Protein AF-A0A9P8AK04-F1 (afdb_monomer_lite)

Organism: NCBI:txid45513

Structure (mmCIF, N/CA/C/O backbone):
data_AF-A0A9P8AK04-F1
#
_entry.id   AF-A0A9P8AK04-F1
#
loop_
_atom_site.group_PDB
_atom_site.id
_atom_site.type_symbol
_atom_site.label_atom_id
_atom_site.label_alt_id
_atom_site.label_comp_id
_atom_site.label_asym_id
_atom_site.label_entity_id
_atom_site.label_seq_id
_atom_site.pdbx_PDB_ins_code
_atom_site.Cartn_x
_atom_site.Cartn_y
_atom_site.Cartn_z
_atom_site.occupancy
_atom_site.B_iso_or_equiv
_atom_site.auth_seq_id
_atom_site.auth_comp_id
_atom_site.auth_asym_id
_atom_site.auth_atom_id
_atom_site.pdbx_PDB_model_num
ATOM 1 N N . MET A 1 1 ? 11.270 -10.594 -14.634 1.00 61.19 1 MET A N 1
ATOM 2 C CA . MET A 1 1 ? 10.713 -11.101 -13.354 1.00 61.19 1 MET A CA 1
ATOM 3 C C . MET A 1 1 ? 9.670 -10.161 -12.748 1.00 61.19 1 MET A C 1
ATOM 5 O O . MET A 1 1 ? 8.602 -10.641 -12.400 1.00 61.19 1 MET A O 1
ATOM 9 N N . SER A 1 2 ? 9.913 -8.846 -12.673 1.00 71.56 2 SER A N 1
ATOM 10 C CA . SER A 1 2 ? 8.972 -7.844 -12.122 1.00 71.56 2 SER A CA 1
ATOM 11 C C . SER A 1 2 ? 7.577 -7.841 -12.766 1.00 71.56 2 SER A C 1
ATOM 13 O O . SER A 1 2 ? 6.578 -7.702 -12.069 1.00 71.56 2 SER A O 1
ATOM 15 N N . THR A 1 3 ? 7.487 -8.058 -14.080 1.00 75.00 3 THR A N 1
ATOM 16 C CA . THR A 1 3 ? 6.208 -8.164 -14.799 1.00 75.00 3 THR A CA 1
ATOM 17 C C . THR A 1 3 ? 5.390 -9.359 -14.334 1.00 75.00 3 THR A C 1
ATOM 19 O O . THR A 1 3 ? 4.231 -9.188 -13.987 1.00 75.00 3 THR A O 1
ATOM 22 N N . VAL A 1 4 ? 5.986 -10.551 -14.255 1.00 82.50 4 VAL A N 1
ATOM 23 C CA . VAL A 1 4 ? 5.291 -11.769 -13.797 1.00 82.50 4 VAL A CA 1
ATOM 24 C C . VAL A 1 4 ? 4.709 -11.576 -12.394 1.00 82.50 4 VAL A C 1
ATOM 26 O O . VAL A 1 4 ? 3.558 -11.925 -12.153 1.00 82.50 4 VAL A O 1
ATOM 29 N N . VAL A 1 5 ? 5.468 -10.947 -11.491 1.00 82.56 5 VAL A N 1
ATOM 30 C CA . VAL A 1 5 ? 4.997 -10.633 -10.133 1.00 82.56 5 VAL A CA 1
ATOM 31 C C . VAL A 1 5 ? 3.815 -9.660 -10.161 1.00 82.56 5 VAL A C 1
ATOM 33 O O . VAL A 1 5 ? 2.829 -9.902 -9.472 1.00 82.56 5 VAL A O 1
ATOM 36 N N . ALA A 1 6 ? 3.865 -8.607 -10.986 1.00 84.00 6 ALA A N 1
ATOM 37 C CA . ALA A 1 6 ? 2.756 -7.660 -11.133 1.00 84.00 6 ALA A CA 1
ATOM 38 C C . ALA A 1 6 ? 1.478 -8.330 -11.670 1.00 84.00 6 ALA A C 1
ATOM 40 O O . ALA A 1 6 ? 0.380 -8.054 -11.189 1.00 84.00 6 ALA A O 1
ATOM 41 N N . TRP A 1 7 ? 1.621 -9.263 -12.616 1.00 86.25 7 TRP A N 1
ATOM 42 C CA . TRP A 1 7 ? 0.502 -10.058 -13.123 1.00 86.25 7 TRP A CA 1
ATOM 43 C C . TRP A 1 7 ? -0.127 -10.932 -12.035 1.00 86.25 7 TRP A C 1
ATOM 45 O O . TRP A 1 7 ? -1.344 -10.903 -1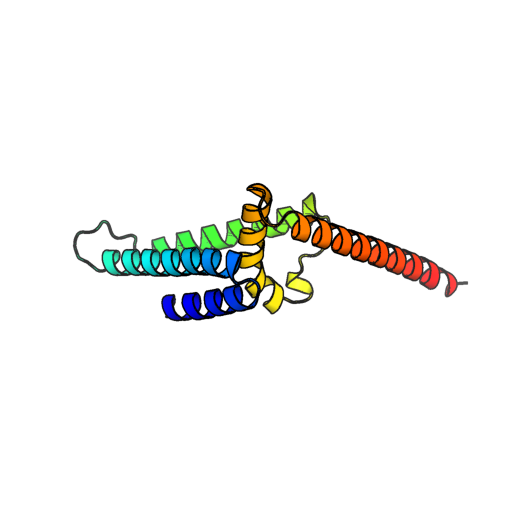1.873 1.00 86.25 7 TRP A O 1
ATOM 55 N N . LEU A 1 8 ? 0.682 -11.658 -11.254 1.00 88.94 8 LEU A N 1
ATOM 56 C CA . LEU A 1 8 ? 0.184 -12.481 -10.145 1.00 88.94 8 LEU A CA 1
ATOM 57 C C . LEU A 1 8 ? -0.532 -11.634 -9.084 1.00 88.94 8 LEU A C 1
ATOM 59 O O . LEU A 1 8 ? -1.618 -11.997 -8.634 1.00 88.94 8 LEU A O 1
ATOM 63 N N . TYR A 1 9 ? 0.041 -10.482 -8.731 1.00 85.44 9 TYR A N 1
ATOM 64 C CA . TYR A 1 9 ? -0.549 -9.559 -7.764 1.00 85.44 9 TYR A CA 1
ATOM 65 C C . TYR A 1 9 ? -1.886 -8.989 -8.231 1.00 85.44 9 TYR A C 1
ATOM 67 O O . TYR A 1 9 ? -2.853 -8.990 -7.473 1.00 85.44 9 TYR A O 1
ATOM 75 N N . GLY A 1 10 ? -1.980 -8.518 -9.474 1.00 86.44 10 GLY A N 1
ATOM 76 C CA . GLY A 1 10 ? -3.246 -7.953 -9.923 1.00 86.44 10 GLY A CA 1
ATOM 77 C C . GLY A 1 10 ? -4.303 -9.013 -10.249 1.00 86.44 10 GLY A C 1
ATOM 78 O O . GLY A 1 10 ? -5.478 -8.735 -10.040 1.00 86.44 10 GLY A O 1
ATOM 79 N N . LEU A 1 11 ? -3.934 -10.251 -10.616 1.00 90.19 11 LEU A N 1
ATOM 80 C CA . LEU A 1 11 ? -4.892 -11.369 -10.625 1.00 90.19 11 LEU A CA 1
ATOM 81 C C . LEU A 1 11 ? -5.465 -11.611 -9.226 1.00 90.19 11 LEU A C 1
ATOM 83 O O . LEU A 1 11 ? -6.680 -11.712 -9.068 1.00 90.19 11 LEU A O 1
ATOM 87 N N . TYR A 1 12 ? -4.607 -11.636 -8.205 1.00 90.75 12 TYR A N 1
ATOM 88 C CA . TYR A 1 12 ? -5.046 -11.743 -6.818 1.00 90.75 12 TYR A CA 1
ATOM 89 C C . TYR A 1 12 ? -5.994 -10.595 -6.422 1.00 90.75 12 TYR A C 1
ATOM 91 O O . TYR A 1 12 ? -7.036 -10.844 -5.820 1.00 90.75 12 TYR A O 1
ATOM 99 N N . TYR A 1 13 ? -5.714 -9.352 -6.823 1.00 91.50 13 TYR A N 1
ATOM 100 C CA . TYR A 1 13 ? -6.600 -8.216 -6.536 1.00 91.50 13 TYR A CA 1
ATOM 101 C C . TYR A 1 13 ? -7.937 -8.280 -7.276 1.00 91.50 13 TYR A C 1
ATOM 103 O O . TYR A 1 13 ? -8.967 -7.948 -6.692 1.00 91.50 13 TYR A O 1
ATOM 111 N N . ILE A 1 14 ? -7.951 -8.750 -8.526 1.00 90.88 14 ILE A N 1
ATOM 112 C CA . ILE A 1 14 ? -9.189 -8.976 -9.285 1.00 90.88 14 ILE A CA 1
ATOM 113 C C . ILE A 1 14 ? -10.068 -10.024 -8.591 1.00 90.88 14 ILE A C 1
ATOM 115 O O . ILE A 1 14 ? -11.285 -9.850 -8.538 1.00 90.88 14 ILE A O 1
ATOM 119 N N . LEU A 1 15 ? -9.469 -11.078 -8.023 1.00 92.62 15 LEU A N 1
ATOM 120 C CA . LEU A 1 15 ? -10.204 -12.090 -7.257 1.00 92.62 15 LEU A CA 1
ATOM 121 C C . LEU A 1 15 ? -10.825 -11.523 -5.971 1.00 92.62 15 LEU A C 1
ATOM 123 O O . LEU A 1 15 ? -11.891 -11.982 -5.567 1.00 92.62 15 LEU A O 1
ATOM 127 N N . LEU A 1 16 ? -10.189 -10.533 -5.336 1.00 89.50 16 LEU A N 1
ATOM 128 C CA . LEU A 1 16 ? -10.720 -9.883 -4.133 1.00 89.50 16 LEU A CA 1
ATOM 129 C C . LEU A 1 16 ? -11.863 -8.907 -4.443 1.00 89.50 16 LEU A C 1
ATOM 131 O O . LEU A 1 16 ? -12.892 -8.924 -3.771 1.00 89.50 16 LEU A O 1
ATOM 135 N N . ASP A 1 17 ? -11.691 -8.049 -5.448 1.00 89.25 17 ASP A N 1
ATOM 136 C CA . ASP A 1 17 ? -12.737 -7.161 -5.956 1.00 89.25 17 ASP A CA 1
ATOM 137 C C . ASP A 1 17 ? -12.471 -6.890 -7.434 1.00 89.25 17 ASP A C 1
ATOM 139 O O . ASP A 1 17 ? -11.529 -6.185 -7.775 1.00 89.25 17 ASP A O 1
ATOM 143 N N . TRP A 1 18 ? -13.302 -7.413 -8.334 1.00 90.56 18 TRP A N 1
ATOM 144 C CA . TRP A 1 18 ? -13.005 -7.326 -9.767 1.00 90.56 18 TRP A CA 1
ATOM 145 C C . TRP A 1 18 ? -12.969 -5.885 -10.305 1.00 90.56 18 TRP A C 1
ATOM 147 O O . TRP A 1 18 ? -12.253 -5.618 -11.268 1.00 90.56 18 TRP A O 1
ATOM 157 N N . LYS A 1 19 ? -13.702 -4.941 -9.689 1.00 89.81 19 LYS A N 1
ATOM 158 C CA . LYS A 1 19 ? -13.760 -3.544 -10.150 1.00 89.81 19 LYS A CA 1
ATOM 159 C C . LYS A 1 19 ? -12.491 -2.794 -9.763 1.00 89.81 19 LYS A C 1
ATOM 161 O O . LYS A 1 19 ? -11.835 -2.198 -10.613 1.00 89.81 19 LYS A O 1
ATOM 166 N N . LEU A 1 20 ? -12.144 -2.827 -8.478 1.00 89.25 20 LEU A N 1
ATOM 167 C CA . LEU A 1 20 ? -10.960 -2.128 -7.971 1.00 89.25 20 LEU A CA 1
ATOM 168 C C . LEU A 1 20 ? -9.673 -2.903 -8.247 1.00 89.25 20 LEU A C 1
ATOM 170 O O . LEU A 1 20 ? -8.621 -2.305 -8.450 1.00 89.25 20 LEU A O 1
ATOM 174 N N . GLY A 1 21 ? -9.763 -4.224 -8.327 1.00 87.62 21 GLY A N 1
ATOM 175 C CA . GLY A 1 21 ? -8.671 -5.108 -8.696 1.00 87.62 21 GLY A CA 1
ATOM 176 C C . GLY A 1 21 ? -8.208 -4.896 -10.128 1.00 87.62 21 GLY A C 1
ATOM 177 O O . GLY A 1 21 ? -7.005 -4.862 -10.356 1.00 87.62 21 GLY A O 1
ATOM 178 N N . LEU A 1 22 ? -9.120 -4.654 -11.078 1.00 90.38 22 LEU A N 1
ATOM 179 C CA . LEU A 1 22 ? -8.736 -4.317 -12.452 1.00 90.38 22 LEU A CA 1
ATOM 180 C C . LEU A 1 22 ? -7.974 -2.984 -12.515 1.00 90.38 22 LEU A C 1
ATOM 182 O O . LEU A 1 22 ? -6.965 -2.875 -13.212 1.00 90.38 22 LEU A O 1
ATOM 186 N N . PHE A 1 23 ? -8.418 -1.990 -11.743 1.00 88.69 23 PHE A N 1
ATOM 187 C CA . PHE A 1 23 ? -7.726 -0.707 -11.627 1.00 88.69 23 PHE A CA 1
ATOM 188 C C . PHE A 1 23 ? -6.338 -0.864 -10.983 1.00 88.69 23 PHE A C 1
ATOM 190 O O . PHE A 1 23 ? -5.339 -0.390 -11.525 1.00 88.69 23 PHE A O 1
ATOM 197 N N . GLY A 1 24 ? -6.251 -1.604 -9.873 1.00 86.19 24 GLY A N 1
ATOM 198 C CA . GLY A 1 24 ? -4.990 -1.923 -9.204 1.00 86.19 24 GLY A CA 1
ATOM 199 C C . GLY A 1 24 ? -4.027 -2.720 -10.091 1.00 86.19 24 GLY A C 1
ATOM 200 O O . GLY A 1 24 ? -2.831 -2.427 -10.106 1.00 86.19 24 GLY A O 1
ATOM 201 N N . TRP A 1 25 ? -4.534 -3.678 -10.874 1.00 87.62 25 TRP A N 1
ATOM 202 C CA . TRP A 1 25 ? -3.760 -4.438 -11.861 1.00 87.62 25 TRP A CA 1
ATOM 203 C C . TRP A 1 25 ? -3.200 -3.522 -12.956 1.00 87.62 25 TRP A C 1
ATOM 205 O O . TRP A 1 25 ? -2.010 -3.588 -13.251 1.00 87.62 25 TRP A O 1
ATOM 215 N N . GLY A 1 26 ? -4.008 -2.599 -13.491 1.00 86.00 26 GLY A N 1
ATOM 216 C CA . GLY A 1 26 ? -3.550 -1.617 -14.478 1.00 86.00 26 GLY A CA 1
ATOM 217 C C . GLY A 1 26 ? -2.410 -0.734 -13.959 1.00 86.00 26 GLY A C 1
ATOM 218 O O . GLY A 1 26 ? -1.399 -0.566 -14.643 1.00 86.00 26 GLY A O 1
ATOM 219 N N . ILE A 1 27 ? -2.526 -0.233 -12.723 1.00 86.25 27 ILE A N 1
ATOM 220 C CA . ILE A 1 27 ? -1.467 0.559 -12.074 1.00 86.25 27 ILE A CA 1
ATOM 221 C C . ILE A 1 27 ? -0.192 -0.270 -11.898 1.00 86.25 27 ILE A C 1
ATOM 223 O O . ILE A 1 27 ? 0.897 0.177 -12.256 1.00 86.25 27 ILE A O 1
ATOM 227 N N . SER A 1 28 ? -0.313 -1.481 -11.354 1.00 84.56 28 SER A N 1
ATOM 228 C CA . SER A 1 28 ? 0.848 -2.313 -11.019 1.00 84.56 28 SER A CA 1
ATOM 229 C C . SER A 1 28 ? 1.569 -2.848 -12.259 1.00 84.56 28 SER A C 1
ATOM 231 O O . SER A 1 28 ? 2.801 -2.810 -12.307 1.00 84.56 28 SER A O 1
ATOM 233 N N . VAL A 1 29 ? 0.840 -3.259 -13.300 1.00 84.62 29 VAL A N 1
ATOM 234 C CA . VAL A 1 29 ? 1.437 -3.639 -14.590 1.00 84.62 29 VAL A CA 1
ATOM 235 C C . VAL A 1 29 ? 2.058 -2.428 -15.281 1.00 84.62 29 VAL A C 1
ATOM 237 O O . VAL A 1 29 ? 3.212 -2.520 -15.695 1.00 84.62 29 VAL A O 1
ATOM 240 N N . GLY A 1 30 ? 1.358 -1.290 -15.350 1.00 84.25 30 GLY A N 1
ATOM 241 C CA . GLY A 1 30 ? 1.876 -0.066 -15.972 1.00 84.25 30 GLY A CA 1
ATOM 242 C C . GLY A 1 30 ? 3.158 0.445 -15.308 1.00 84.25 30 GLY A C 1
ATOM 243 O O . GLY A 1 30 ? 4.118 0.823 -15.989 1.00 84.25 30 GLY A O 1
ATOM 244 N N . PHE A 1 31 ? 3.219 0.385 -13.976 1.00 83.44 31 PHE A N 1
ATOM 245 C CA . PHE A 1 31 ? 4.428 0.693 -13.217 1.00 83.44 31 PHE A CA 1
ATOM 246 C C . PHE A 1 31 ? 5.561 -0.289 -13.540 1.00 83.44 31 PHE A C 1
ATOM 248 O O . PHE A 1 31 ? 6.663 0.140 -13.882 1.00 83.44 31 PHE A O 1
ATOM 255 N N . ALA A 1 32 ? 5.295 -1.600 -13.514 1.00 83.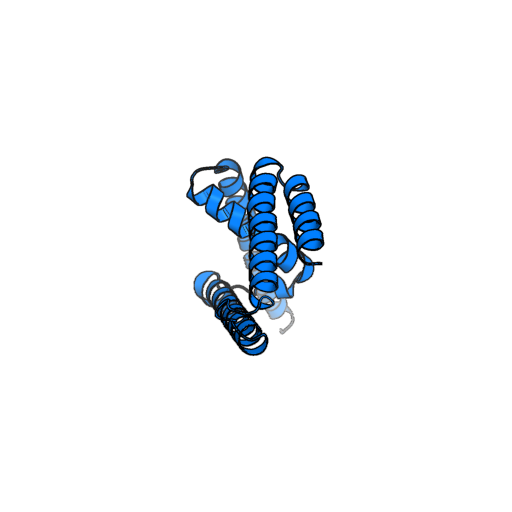62 32 ALA A N 1
ATOM 256 C CA . ALA A 1 32 ? 6.303 -2.619 -13.804 1.00 83.62 32 ALA A CA 1
ATOM 257 C C . ALA A 1 32 ? 6.856 -2.516 -15.237 1.00 83.62 32 ALA A C 1
ATOM 259 O O . ALA A 1 32 ? 8.062 -2.660 -15.446 1.00 83.62 32 ALA A O 1
ATOM 260 N N . THR A 1 33 ? 6.008 -2.239 -16.232 1.00 82.88 33 THR A N 1
ATOM 261 C CA . THR A 1 33 ? 6.445 -2.054 -17.623 1.00 82.88 33 THR A CA 1
ATOM 262 C C . THR A 1 33 ? 7.270 -0.787 -17.795 1.00 82.88 33 THR A C 1
ATOM 264 O O . THR A 1 33 ? 8.287 -0.820 -18.484 1.00 82.88 33 THR A O 1
ATOM 267 N N . THR A 1 34 ? 6.881 0.312 -17.142 1.00 81.00 34 THR A N 1
ATOM 268 C CA . THR A 1 34 ? 7.613 1.587 -17.215 1.00 81.00 34 THR A CA 1
ATOM 269 C C . THR A 1 34 ? 8.971 1.483 -16.528 1.00 81.00 34 THR A C 1
ATOM 271 O O . THR A 1 34 ? 9.975 1.894 -17.103 1.00 81.00 34 THR A O 1
ATOM 274 N N . ALA A 1 35 ? 9.029 0.862 -15.348 1.00 78.81 35 ALA A N 1
ATOM 275 C CA . ALA A 1 35 ? 10.277 0.623 -14.629 1.00 78.81 35 ALA A CA 1
ATOM 276 C C . ALA A 1 35 ? 11.238 -0.271 -15.430 1.00 78.81 35 ALA A C 1
ATOM 278 O O . ALA A 1 35 ? 12.420 0.044 -15.544 1.00 78.81 35 ALA A O 1
ATOM 279 N N . ASN A 1 36 ? 10.731 -1.346 -16.049 1.00 78.81 36 ASN A N 1
ATOM 280 C CA . ASN A 1 36 ? 11.548 -2.190 -16.925 1.00 78.81 36 ASN A CA 1
ATOM 281 C C . ASN A 1 36 ? 12.030 -1.425 -18.157 1.00 78.81 36 ASN A C 1
ATOM 283 O O . ASN A 1 36 ? 13.200 -1.525 -18.506 1.00 78.81 36 ASN A O 1
ATOM 287 N N . LYS A 1 37 ? 11.157 -0.645 -18.806 1.00 78.88 37 LYS A N 1
ATOM 288 C CA . LYS A 1 37 ? 11.538 0.177 -19.960 1.00 78.88 37 LYS A CA 1
ATOM 289 C C . LYS A 1 37 ? 12.653 1.151 -19.590 1.00 78.88 37 LYS A C 1
ATOM 291 O O . LYS A 1 37 ? 13.637 1.223 -20.313 1.00 78.88 37 LYS A O 1
ATOM 296 N N . TYR A 1 38 ? 12.527 1.836 -18.455 1.00 73.69 38 TYR A N 1
ATOM 297 C CA . TYR A 1 38 ? 13.557 2.745 -17.963 1.00 73.69 38 TYR A CA 1
ATOM 298 C C . TYR A 1 38 ? 14.882 2.014 -17.712 1.00 73.69 38 TYR A C 1
ATOM 300 O O . TYR A 1 38 ? 15.927 2.464 -18.167 1.00 73.69 38 TYR A O 1
ATOM 308 N N . TYR A 1 39 ? 14.835 0.840 -17.074 1.00 75.00 39 TYR A N 1
ATOM 309 C CA . TYR A 1 39 ? 16.015 -0.002 -16.873 1.00 75.00 39 TYR A CA 1
ATOM 310 C C . TYR A 1 39 ? 16.688 -0.388 -18.201 1.00 75.00 39 TYR A C 1
ATOM 312 O O . TYR A 1 39 ? 17.892 -0.206 -18.351 1.00 75.00 39 TYR A O 1
ATOM 320 N N . TYR A 1 40 ? 15.928 -0.847 -19.198 1.00 73.12 40 TYR A N 1
ATOM 321 C CA . TYR A 1 40 ? 16.487 -1.187 -20.511 1.00 73.12 40 TYR A CA 1
ATOM 322 C C . TYR A 1 40 ? 17.047 0.035 -21.252 1.00 73.12 40 TYR A C 1
ATOM 324 O O . TYR A 1 40 ? 18.106 -0.067 -21.859 1.00 73.12 40 TYR A O 1
ATOM 332 N N . GLN A 1 41 ? 16.403 1.200 -21.146 1.00 69.06 41 GLN A N 1
ATOM 333 C CA . GLN A 1 41 ? 16.893 2.448 -21.743 1.00 69.06 41 GLN A CA 1
ATOM 334 C C . GLN A 1 41 ? 18.210 2.925 -21.117 1.00 69.06 41 GLN A C 1
ATOM 336 O O . GLN A 1 41 ? 19.028 3.518 -21.809 1.00 69.06 41 GLN A O 1
ATOM 341 N N . THR A 1 42 ? 18.466 2.627 -19.838 1.00 65.50 42 THR A N 1
ATOM 342 C CA . THR A 1 42 ? 19.772 2.913 -19.214 1.00 65.50 42 THR A CA 1
ATOM 343 C C . THR A 1 42 ? 20.907 1.997 -19.684 1.00 65.50 42 THR A C 1
ATOM 345 O O . THR A 1 42 ? 22.065 2.292 -19.399 1.00 65.50 42 THR A O 1
ATOM 348 N N . LEU A 1 43 ? 20.599 0.907 -20.400 1.00 66.19 43 LEU A N 1
ATOM 349 C CA . LEU A 1 43 ? 21.595 0.020 -21.013 1.00 66.19 43 LEU A CA 1
ATOM 350 C C . LEU A 1 43 ? 21.992 0.471 -22.431 1.00 66.19 43 LEU A C 1
ATOM 352 O O . LEU A 1 43 ? 22.981 -0.031 -22.965 1.00 66.19 43 LEU A O 1
ATOM 356 N N . GLU A 1 44 ? 21.248 1.399 -23.045 1.00 66.06 44 GLU A N 1
ATOM 357 C CA . GLU A 1 44 ? 21.565 1.930 -24.373 1.00 66.06 44 GLU A CA 1
ATOM 358 C C . GLU A 1 44 ? 22.625 3.049 -24.293 1.00 66.06 44 GLU A C 1
ATOM 360 O O . GLU A 1 44 ? 22.498 3.968 -23.475 1.00 66.06 44 GLU A O 1
ATOM 365 N N . PRO A 1 45 ? 23.668 3.034 -25.147 1.00 56.22 45 PRO A N 1
ATOM 366 C CA . PRO A 1 45 ? 24.666 4.100 -25.173 1.00 56.22 45 PRO A CA 1
ATOM 367 C C . PRO A 1 45 ? 24.033 5.428 -25.618 1.00 56.22 45 PRO A C 1
ATOM 369 O O . PRO A 1 45 ? 23.558 5.542 -26.745 1.00 56.22 45 PRO A O 1
ATOM 372 N N . GLY A 1 46 ? 24.056 6.448 -24.753 1.00 63.47 46 GLY A N 1
ATOM 373 C CA . GLY A 1 46 ? 23.639 7.818 -25.094 1.00 63.47 46 GLY A CA 1
ATOM 374 C C . GLY A 1 46 ? 22.394 8.337 -24.370 1.00 63.47 46 GLY A C 1
ATOM 375 O O . GLY A 1 46 ? 22.124 9.535 -24.432 1.00 63.47 46 GLY A O 1
ATOM 376 N N . PHE A 1 47 ? 21.670 7.496 -23.627 1.00 59.94 47 PHE A N 1
ATOM 377 C CA . PHE A 1 47 ? 20.692 7.979 -22.652 1.00 59.94 47 PHE A CA 1
ATOM 378 C C . PHE A 1 47 ? 21.440 8.335 -21.363 1.00 59.94 47 PHE A C 1
ATOM 380 O O . PHE A 1 47 ? 22.271 7.547 -20.920 1.00 59.94 47 PHE A O 1
ATOM 387 N N . GLY A 1 48 ? 21.196 9.512 -20.773 1.00 61.25 48 GLY A N 1
ATOM 388 C CA . GLY A 1 48 ? 21.812 9.929 -19.506 1.00 61.25 48 GLY A CA 1
ATOM 389 C C . GLY A 1 48 ? 21.546 8.889 -18.418 1.00 61.25 48 GLY A C 1
ATOM 390 O O . GLY A 1 48 ? 20.483 8.871 -17.802 1.00 61.25 48 GLY A O 1
ATOM 391 N N . SER A 1 49 ? 22.484 7.962 -18.253 1.00 60.75 49 SER A N 1
ATOM 392 C CA . SER A 1 49 ? 22.247 6.705 -17.565 1.00 60.75 49 SER A CA 1
ATOM 393 C C . SER A 1 49 ? 22.360 6.940 -16.069 1.00 60.75 49 SER A C 1
ATOM 395 O O . SER A 1 49 ? 23.460 7.163 -15.556 1.00 60.75 49 SER A O 1
ATOM 397 N N . ILE A 1 50 ? 21.234 6.871 -15.355 1.00 67.12 50 ILE A N 1
ATOM 398 C CA . ILE A 1 50 ? 21.276 6.665 -13.908 1.00 67.12 50 ILE A CA 1
ATOM 399 C C . ILE A 1 50 ? 22.019 5.347 -13.701 1.00 67.12 50 ILE A C 1
ATOM 401 O O . ILE A 1 50 ? 21.560 4.293 -14.138 1.00 67.12 50 ILE A O 1
ATOM 405 N N . THR A 1 51 ? 23.196 5.412 -13.083 1.00 74.62 51 THR A N 1
ATOM 406 C CA . THR A 1 51 ? 23.981 4.211 -12.789 1.00 74.62 51 THR A CA 1
ATOM 407 C C . THR A 1 51 ? 23.165 3.267 -11.908 1.00 74.62 51 THR A C 1
ATOM 409 O O . THR A 1 51 ? 22.350 3.710 -11.093 1.00 74.62 51 THR A O 1
ATOM 412 N N . THR A 1 52 ? 23.423 1.960 -11.993 1.00 74.19 52 THR A N 1
ATOM 413 C CA . THR A 1 52 ? 22.788 0.970 -11.106 1.00 74.19 52 THR A CA 1
ATOM 414 C C . THR A 1 52 ? 22.904 1.369 -9.632 1.00 74.19 52 THR A C 1
ATOM 416 O O . THR A 1 52 ? 21.953 1.213 -8.872 1.00 74.19 52 THR A O 1
ATOM 419 N N . GLN A 1 53 ? 24.031 1.973 -9.243 1.00 78.38 53 GLN A N 1
ATOM 420 C CA . GLN A 1 53 ? 24.253 2.460 -7.881 1.00 78.38 53 GLN A CA 1
ATOM 421 C C . GLN A 1 53 ? 23.340 3.628 -7.498 1.00 78.38 53 GLN A C 1
ATOM 423 O O . GLN A 1 53 ? 22.801 3.651 -6.394 1.00 78.38 53 GLN A O 1
ATOM 428 N N . GLN A 1 54 ? 23.127 4.592 -8.395 1.00 80.19 54 GLN A N 1
ATOM 429 C CA . GLN A 1 54 ? 22.183 5.687 -8.154 1.00 80.19 54 GLN A CA 1
ATOM 430 C C . GLN A 1 54 ? 20.742 5.174 -8.072 1.00 80.19 54 GLN A C 1
ATOM 432 O O . GLN A 1 54 ? 19.998 5.595 -7.190 1.00 80.19 54 GLN A O 1
ATOM 437 N N . PHE A 1 55 ? 20.361 4.225 -8.933 1.00 79.31 55 PHE A N 1
ATOM 438 C CA . PHE A 1 55 ? 19.041 3.597 -8.876 1.00 79.31 55 PHE A CA 1
ATOM 439 C C . PHE A 1 55 ? 18.802 2.902 -7.529 1.00 79.31 55 PHE A C 1
ATOM 441 O O . PHE A 1 55 ? 17.778 3.139 -6.890 1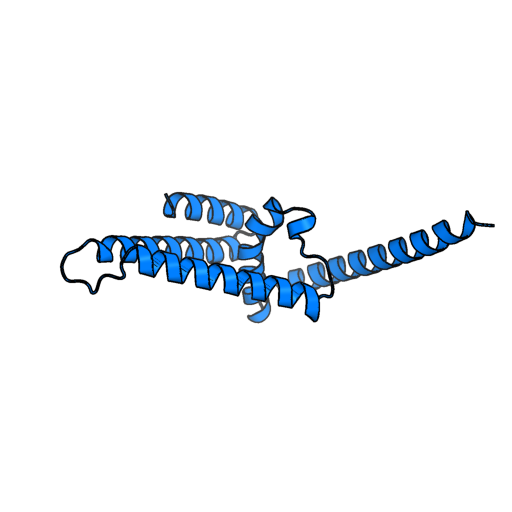.00 79.31 55 PHE A O 1
ATOM 448 N N . VAL A 1 56 ? 19.762 2.091 -7.068 1.00 82.75 56 VAL A N 1
ATOM 449 C CA . VAL A 1 56 ? 19.679 1.414 -5.765 1.00 82.75 56 VAL A CA 1
ATOM 450 C C . VAL A 1 56 ? 19.598 2.430 -4.626 1.00 82.75 56 VAL A C 1
ATOM 452 O O . VAL A 1 56 ? 18.750 2.276 -3.749 1.00 82.75 56 VAL A O 1
ATOM 455 N N . HIS A 1 57 ? 20.399 3.501 -4.656 1.00 86.12 57 HIS A N 1
ATOM 456 C CA . HIS A 1 57 ? 20.314 4.568 -3.655 1.00 86.12 57 HIS A CA 1
ATOM 457 C C . HIS A 1 57 ? 18.925 5.206 -3.596 1.00 86.12 57 HIS A C 1
ATOM 459 O O . HIS A 1 57 ? 18.366 5.340 -2.507 1.00 86.12 57 HIS A O 1
ATOM 465 N N . TYR A 1 58 ? 18.342 5.565 -4.742 1.00 84.56 58 TYR A N 1
ATOM 466 C CA . TYR A 1 58 ? 16.995 6.132 -4.776 1.00 84.56 58 TYR A CA 1
ATOM 467 C C . TYR A 1 58 ? 15.943 5.135 -4.286 1.00 84.56 58 TYR A C 1
ATOM 469 O O . TYR A 1 58 ? 15.085 5.504 -3.486 1.00 84.56 58 TYR A O 1
ATOM 477 N N . ALA A 1 59 ? 16.033 3.868 -4.696 1.00 83.44 59 ALA A N 1
ATOM 478 C CA . ALA A 1 59 ? 15.112 2.827 -4.252 1.00 83.44 59 ALA A CA 1
ATOM 479 C C . ALA A 1 59 ? 15.163 2.627 -2.727 1.00 83.44 59 ALA A C 1
ATOM 481 O O . ALA A 1 59 ? 14.117 2.575 -2.081 1.00 83.44 59 ALA A O 1
ATOM 482 N N . VAL A 1 60 ? 16.363 2.576 -2.137 1.00 90.94 60 VAL A N 1
ATOM 483 C CA . VAL A 1 60 ? 16.552 2.448 -0.683 1.00 90.94 60 VAL A CA 1
ATOM 484 C C . VAL A 1 60 ? 16.050 3.688 0.056 1.00 90.94 60 VAL A C 1
ATOM 486 O O . VAL A 1 60 ? 15.345 3.553 1.055 1.00 90.94 60 VAL A O 1
ATOM 489 N N . ALA A 1 61 ? 16.349 4.892 -0.439 1.00 92.31 61 ALA A N 1
ATOM 490 C CA . ALA A 1 61 ? 15.877 6.134 0.172 1.00 92.31 61 ALA A CA 1
ATOM 491 C C . ALA A 1 61 ? 14.340 6.204 0.204 1.00 92.31 61 ALA A C 1
ATOM 493 O O . ALA A 1 61 ? 13.753 6.482 1.250 1.00 92.31 61 ALA A O 1
ATOM 494 N N . ILE A 1 62 ? 13.683 5.875 -0.915 1.00 89.56 62 ILE A N 1
ATOM 495 C CA . ILE A 1 62 ? 12.217 5.808 -1.008 1.00 89.56 62 ILE A CA 1
ATOM 496 C C . ILE A 1 62 ? 11.663 4.728 -0.074 1.00 89.56 62 ILE A C 1
ATOM 498 O O . ILE A 1 62 ? 10.650 4.951 0.591 1.00 89.56 62 ILE A O 1
ATOM 502 N N . HIS A 1 63 ? 12.323 3.571 0.010 1.00 87.81 63 HIS A N 1
ATOM 503 C CA . HIS A 1 63 ? 11.911 2.480 0.889 1.00 87.81 63 HIS A CA 1
ATOM 504 C C . HIS A 1 63 ? 11.916 2.909 2.361 1.00 87.81 63 HIS A C 1
ATOM 506 O O . HIS A 1 63 ? 10.902 2.766 3.043 1.00 87.81 63 HIS A O 1
ATOM 512 N N . ILE A 1 64 ? 13.016 3.499 2.836 1.00 93.56 64 ILE A N 1
ATOM 513 C CA . ILE A 1 64 ? 13.140 3.991 4.216 1.00 93.56 64 ILE A CA 1
ATOM 514 C C . ILE A 1 64 ? 12.101 5.082 4.493 1.00 93.56 64 ILE A C 1
ATOM 516 O O . ILE A 1 64 ? 11.390 5.005 5.493 1.00 93.56 64 ILE A O 1
ATOM 520 N N . ALA A 1 65 ? 11.962 6.064 3.597 1.00 93.25 65 ALA A N 1
ATOM 521 C CA . ALA A 1 65 ? 10.973 7.131 3.747 1.00 93.25 65 ALA A CA 1
ATOM 522 C C . ALA A 1 65 ? 9.539 6.581 3.849 1.00 93.25 65 ALA A C 1
ATOM 524 O O . ALA A 1 65 ? 8.759 7.029 4.688 1.00 93.25 65 ALA A O 1
ATOM 525 N N . SER A 1 66 ? 9.210 5.563 3.048 1.00 88.69 66 SER A N 1
ATOM 526 C CA . SER A 1 66 ? 7.896 4.908 3.070 1.00 88.69 66 SER A CA 1
ATOM 527 C C . SER A 1 66 ? 7.629 4.198 4.399 1.00 88.69 66 SER A C 1
ATOM 529 O O . SER A 1 66 ? 6.532 4.305 4.942 1.00 88.69 66 SER A O 1
ATOM 531 N N . TRP A 1 67 ? 8.627 3.510 4.958 1.00 88.25 67 TRP A N 1
ATOM 532 C CA . TRP A 1 67 ? 8.513 2.873 6.273 1.00 88.25 67 TRP A CA 1
ATOM 533 C C . TRP A 1 67 ? 8.358 3.885 7.405 1.00 88.25 67 TRP A C 1
ATOM 535 O O . TRP A 1 67 ? 7.506 3.704 8.274 1.00 88.25 67 TRP A O 1
ATOM 545 N N . LEU A 1 68 ? 9.135 4.971 7.380 1.00 89.75 68 LEU A N 1
ATOM 546 C CA . LEU A 1 68 ? 9.000 6.052 8.356 1.00 89.75 68 LEU A CA 1
ATOM 547 C C . LEU A 1 68 ? 7.594 6.656 8.315 1.00 89.75 68 LEU A C 1
ATOM 549 O O . LEU A 1 68 ? 6.985 6.843 9.367 1.00 89.75 68 LEU A O 1
ATOM 553 N N . ALA A 1 69 ? 7.047 6.891 7.119 1.00 87.62 69 ALA A N 1
ATOM 554 C CA . ALA A 1 69 ? 5.682 7.381 6.957 1.00 87.62 69 ALA A CA 1
ATOM 555 C C . ALA A 1 69 ? 4.637 6.397 7.518 1.00 87.62 69 ALA A C 1
ATOM 557 O O . ALA A 1 69 ? 3.727 6.820 8.232 1.00 87.62 69 ALA A O 1
ATOM 558 N N . GLN A 1 70 ? 4.785 5.091 7.265 1.00 81.81 70 GLN A N 1
ATOM 559 C CA . GLN A 1 70 ? 3.886 4.059 7.802 1.00 81.81 70 GLN A CA 1
ATOM 560 C C . GLN A 1 70 ? 3.919 4.008 9.333 1.00 81.81 70 GLN A C 1
ATOM 562 O O . GLN A 1 70 ? 2.871 4.053 9.980 1.00 81.81 70 GLN A O 1
ATOM 567 N N . PHE A 1 71 ? 5.111 3.953 9.933 1.00 85.31 71 PHE A N 1
ATOM 568 C CA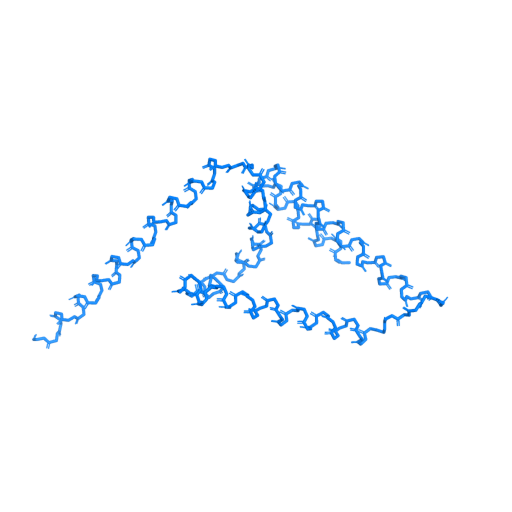 . PHE A 1 71 ? 5.243 3.923 11.389 1.00 85.31 71 PHE A CA 1
ATOM 569 C C . PHE A 1 71 ? 4.766 5.218 12.040 1.00 85.31 71 PHE A C 1
ATOM 571 O O . PHE A 1 71 ? 4.144 5.170 13.100 1.00 85.31 71 PHE A O 1
ATOM 578 N N . TYR A 1 72 ? 4.994 6.364 11.402 1.00 87.88 72 TYR A N 1
ATOM 579 C CA . TYR A 1 72 ? 4.477 7.640 11.879 1.00 87.88 72 TYR A CA 1
ATOM 580 C C . TYR A 1 72 ? 2.941 7.684 11.845 1.00 87.88 72 TYR A C 1
ATOM 582 O O . TYR A 1 72 ? 2.317 8.066 12.835 1.00 87.88 72 TYR A O 1
ATOM 590 N N . GLY A 1 73 ? 2.318 7.241 10.749 1.00 83.19 73 GLY A N 1
ATOM 591 C CA . GLY A 1 73 ? 0.860 7.144 10.633 1.00 83.19 73 GLY A CA 1
ATOM 592 C C . GLY A 1 73 ? 0.255 6.234 11.705 1.00 83.19 73 GLY A C 1
ATOM 593 O O . GLY A 1 73 ? -0.566 6.676 12.511 1.00 83.19 73 GLY A O 1
ATOM 594 N N . HIS A 1 74 ? 0.721 4.990 11.798 1.00 82.06 74 HIS A N 1
ATOM 595 C CA . HIS A 1 74 ? 0.183 4.031 12.768 1.00 82.06 74 HIS A CA 1
ATOM 596 C C . HIS A 1 74 ? 0.498 4.404 14.227 1.00 82.06 74 HIS A C 1
ATOM 598 O O . HIS A 1 74 ? -0.361 4.296 15.107 1.00 82.06 74 HIS A O 1
ATOM 604 N N . GLY A 1 75 ? 1.711 4.888 14.495 1.00 78.88 75 GLY A N 1
ATOM 605 C CA . GLY A 1 75 ? 2.162 5.236 15.840 1.00 78.88 75 GLY A CA 1
ATOM 606 C C . GLY A 1 75 ? 1.511 6.506 16.387 1.00 78.88 75 GLY A C 1
ATOM 607 O O . GLY A 1 75 ? 1.034 6.509 17.522 1.00 78.88 75 GLY A O 1
ATOM 608 N N . ILE A 1 76 ? 1.460 7.580 15.593 1.00 79.50 76 ILE A N 1
ATOM 609 C CA . ILE A 1 76 ? 0.984 8.892 16.058 1.00 79.50 76 ILE A CA 1
ATOM 610 C C . ILE A 1 76 ? -0.516 9.074 15.825 1.00 79.50 76 ILE A C 1
ATOM 612 O 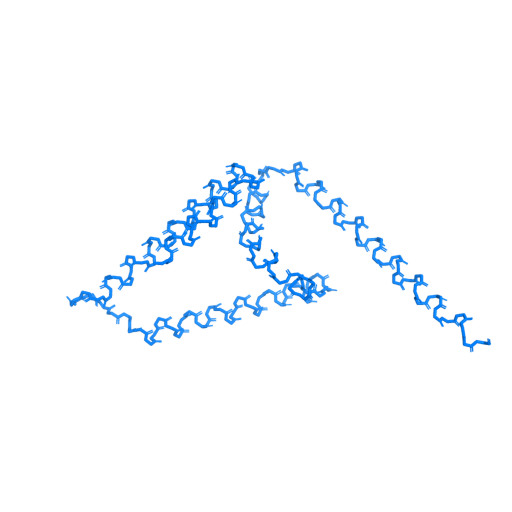O . ILE A 1 76 ? -1.221 9.498 16.744 1.00 79.50 76 ILE A O 1
ATOM 616 N N . HIS A 1 77 ? -1.017 8.745 14.631 1.00 78.06 77 HIS A N 1
ATOM 617 C CA . HIS A 1 77 ? -2.420 8.996 14.281 1.00 78.06 77 HIS A CA 1
ATOM 618 C C . HIS A 1 77 ? -3.338 7.876 14.769 1.00 78.06 77 HIS A C 1
ATOM 620 O O . HIS A 1 77 ? -4.404 8.150 15.320 1.00 78.06 77 HIS A O 1
ATOM 626 N N . GLU A 1 78 ? -2.923 6.616 14.630 1.00 73.25 78 GLU A N 1
ATOM 627 C CA . GLU A 1 78 ? -3.766 5.478 15.017 1.00 73.25 78 GLU A CA 1
ATOM 628 C C . GLU A 1 78 ? -3.504 4.975 16.443 1.00 73.25 78 GLU A C 1
ATOM 630 O O . GLU A 1 78 ? -4.351 4.273 17.005 1.00 73.25 78 GLU A O 1
ATOM 635 N N . LYS A 1 79 ? -2.368 5.362 17.048 1.00 78.75 79 LYS A N 1
ATOM 636 C CA . LYS A 1 79 ? -1.896 4.928 18.378 1.00 78.75 79 LYS A CA 1
ATOM 637 C C . LYS A 1 79 ? -1.970 3.407 18.561 1.00 78.75 79 LYS A C 1
ATOM 639 O O . LYS A 1 79 ? -2.357 2.919 19.626 1.00 78.75 79 LYS A O 1
ATOM 644 N N . ARG A 1 80 ? -1.658 2.649 17.506 1.00 69.75 80 ARG A N 1
ATOM 645 C CA . ARG A 1 80 ? -1.733 1.182 17.484 1.00 69.75 80 ARG A CA 1
ATOM 646 C C . ARG A 1 80 ? -0.467 0.567 16.926 1.00 69.75 80 ARG A C 1
ATOM 648 O O . ARG A 1 80 ? 0.239 1.177 16.129 1.00 69.75 80 ARG A O 1
ATOM 655 N N . ALA A 1 81 ? -0.217 -0.668 17.351 1.00 70.50 81 ALA A N 1
ATOM 656 C CA . ALA A 1 81 ? 0.808 -1.497 16.748 1.00 70.50 81 ALA A CA 1
ATOM 657 C C . ALA A 1 81 ? 0.472 -1.730 15.262 1.00 70.50 81 ALA A C 1
ATOM 659 O O . ALA A 1 81 ? -0.694 -1.980 14.939 1.00 70.50 81 ALA A O 1
ATOM 660 N N . PRO A 1 82 ? 1.458 -1.633 14.357 1.00 68.19 82 PRO A N 1
ATOM 661 C CA . PRO A 1 82 ? 1.234 -1.905 12.948 1.00 68.19 82 PRO A CA 1
ATOM 662 C C . PRO A 1 82 ? 0.875 -3.382 12.753 1.00 68.19 82 PRO A C 1
ATOM 664 O O . PRO A 1 82 ? 1.511 -4.260 13.336 1.00 68.19 82 PRO A O 1
ATOM 667 N N . ALA A 1 83 ? -0.087 -3.662 11.868 1.00 71.12 83 ALA A N 1
ATOM 668 C CA . ALA A 1 83 ? -0.554 -5.021 11.546 1.00 71.12 83 ALA A CA 1
ATOM 669 C C . ALA A 1 83 ? 0.559 -5.962 11.040 1.00 71.12 83 ALA A C 1
ATOM 671 O O . ALA A 1 83 ? 0.397 -7.180 11.008 1.00 71.12 83 ALA A O 1
ATOM 672 N N . LEU A 1 84 ? 1.707 -5.392 10.671 1.00 72.88 84 LEU A N 1
ATOM 673 C CA . LEU A 1 84 ? 2.937 -6.098 10.324 1.00 72.88 84 LEU A CA 1
ATOM 674 C C . LEU A 1 84 ? 3.430 -7.005 11.463 1.00 72.88 84 LEU A C 1
ATOM 676 O O . LEU A 1 84 ? 4.039 -8.032 11.177 1.00 72.88 84 LEU A O 1
ATOM 680 N N . LEU A 1 85 ? 3.156 -6.648 12.725 1.00 76.12 85 LEU A N 1
ATOM 681 C CA . LEU A 1 85 ? 3.537 -7.446 13.896 1.00 76.12 85 LEU A CA 1
ATOM 682 C C . LEU A 1 85 ? 2.614 -8.651 14.132 1.00 76.12 85 LEU A C 1
ATOM 684 O O . LEU A 1 85 ? 3.039 -9.612 14.765 1.00 76.12 85 LEU A O 1
ATOM 688 N N . ASP A 1 86 ? 1.393 -8.619 13.591 1.00 78.75 86 ASP A N 1
ATOM 689 C CA . ASP A 1 86 ? 0.397 -9.681 13.772 1.00 78.75 86 ASP A CA 1
ATOM 690 C C . ASP A 1 86 ? 0.355 -10.635 12.568 1.00 78.75 86 ASP A C 1
ATOM 692 O O . ASP A 1 86 ? 0.263 -11.852 12.726 1.00 78.75 86 ASP A O 1
ATOM 696 N N . ASN A 1 87 ? 0.417 -10.094 11.345 1.00 82.88 87 ASN A N 1
ATOM 697 C CA . ASN A 1 87 ? 0.413 -10.876 10.110 1.00 82.88 87 ASN A CA 1
ATOM 698 C C . ASN A 1 87 ? 1.140 -10.139 8.972 1.00 82.88 87 ASN A C 1
ATOM 700 O O . ASN A 1 87 ? 0.520 -9.507 8.110 1.00 82.88 87 ASN A O 1
ATOM 704 N N . LEU A 1 88 ? 2.472 -10.252 8.961 1.00 83.12 88 LEU A N 1
ATOM 705 C CA . LEU A 1 88 ? 3.356 -9.590 7.996 1.00 83.12 88 LEU A CA 1
ATOM 706 C C . LEU A 1 88 ? 2.983 -9.879 6.537 1.00 83.12 88 LEU A C 1
ATOM 708 O O . LEU A 1 88 ? 2.944 -8.961 5.720 1.00 83.12 88 LEU A O 1
ATOM 712 N N . LEU A 1 89 ? 2.699 -11.140 6.203 1.00 83.62 89 LEU A N 1
ATOM 713 C CA . LEU A 1 89 ? 2.408 -11.536 4.825 1.00 83.62 89 LEU A CA 1
ATOM 714 C C . LEU A 1 89 ? 1.086 -10.933 4.347 1.00 83.62 89 LEU A C 1
ATOM 716 O O . LEU A 1 89 ? 1.027 -10.362 3.259 1.00 83.62 89 LEU A O 1
ATOM 720 N N . GLN A 1 90 ? 0.041 -10.996 5.174 1.00 82.75 90 GLN A N 1
ATOM 721 C CA . GLN A 1 90 ? -1.240 -10.376 4.846 1.00 82.75 90 GLN A CA 1
ATOM 722 C C . GLN A 1 90 ? -1.107 -8.856 4.719 1.00 82.75 90 GLN A C 1
ATOM 724 O O . GLN A 1 90 ? -1.636 -8.278 3.771 1.00 82.75 90 GLN A O 1
ATOM 729 N N . ALA A 1 91 ? -0.386 -8.217 5.643 1.00 83.75 91 ALA A N 1
ATOM 730 C CA . ALA A 1 91 ? -0.160 -6.780 5.616 1.00 83.75 91 ALA A CA 1
ATOM 731 C C . ALA A 1 91 ? 0.602 -6.355 4.351 1.00 83.75 91 ALA A C 1
ATOM 733 O O . ALA A 1 91 ? 0.174 -5.425 3.676 1.00 83.75 91 ALA A O 1
ATOM 734 N N . LEU A 1 92 ? 1.661 -7.070 3.961 1.00 83.38 92 LEU A N 1
ATOM 735 C CA . LEU A 1 92 ? 2.452 -6.740 2.773 1.00 83.38 92 LEU A CA 1
ATOM 736 C C . LEU A 1 92 ? 1.672 -6.946 1.467 1.00 83.38 92 LEU A C 1
ATOM 738 O O . LEU A 1 92 ? 1.775 -6.139 0.544 1.00 83.38 92 LEU A O 1
ATOM 742 N N . VAL A 1 93 ? 0.888 -8.022 1.372 1.00 85.31 93 VAL A N 1
ATOM 743 C CA . VAL A 1 93 ? 0.125 -8.342 0.158 1.00 85.31 93 VAL A CA 1
ATOM 744 C C . VAL A 1 93 ? -1.083 -7.414 -0.009 1.00 85.31 93 VAL A C 1
ATOM 746 O O . VAL A 1 93 ? -1.371 -6.981 -1.128 1.00 85.31 93 VAL A O 1
ATOM 749 N N . LEU A 1 94 ? -1.781 -7.083 1.082 1.00 85.81 94 LEU A N 1
ATOM 750 C CA . LEU A 1 94 ? -2.999 -6.269 1.033 1.00 85.81 94 LEU A CA 1
ATOM 751 C C . LEU A 1 94 ? -2.748 -4.763 1.124 1.00 85.81 94 LEU A C 1
ATOM 753 O O . LEU A 1 94 ? -3.590 -4.011 0.643 1.00 85.81 94 LEU A O 1
ATOM 757 N N . ALA A 1 95 ? -1.629 -4.300 1.691 1.00 86.44 95 ALA A N 1
ATOM 758 C CA . ALA A 1 95 ? -1.367 -2.865 1.846 1.00 86.44 95 ALA A CA 1
ATOM 759 C C . ALA A 1 95 ? -1.443 -2.069 0.527 1.00 86.44 95 ALA A C 1
ATOM 761 O O . ALA A 1 95 ? -2.100 -1.027 0.518 1.00 86.44 95 ALA A O 1
ATOM 762 N N . PRO A 1 96 ? -0.878 -2.527 -0.610 1.00 84.31 96 PRO A N 1
ATOM 763 C CA . PRO A 1 96 ? -1.018 -1.789 -1.865 1.00 84.31 96 PRO A CA 1
ATOM 764 C C . PRO A 1 96 ? -2.476 -1.710 -2.334 1.00 84.31 96 PRO A C 1
ATOM 766 O O . PRO A 1 96 ? -2.905 -0.690 -2.868 1.00 84.31 96 PRO A O 1
ATOM 769 N N . PHE A 1 97 ? -3.264 -2.760 -2.091 1.00 89.06 97 PHE A N 1
ATOM 770 C CA . PHE A 1 97 ? -4.678 -2.769 -2.449 1.00 89.06 97 PHE A CA 1
ATOM 771 C C . PHE A 1 97 ? -5.520 -1.885 -1.526 1.00 89.06 97 PHE A C 1
ATOM 773 O O . PHE A 1 97 ? -6.458 -1.236 -1.980 1.00 89.06 97 PHE A O 1
ATOM 780 N N . PHE A 1 98 ? -5.146 -1.787 -0.249 1.00 87.56 98 PHE A N 1
ATOM 781 C CA . PHE A 1 98 ? -5.758 -0.862 0.701 1.00 87.56 98 PHE A CA 1
ATOM 782 C C . PHE A 1 98 ? -5.663 0.595 0.221 1.00 87.56 98 PHE A C 1
ATOM 784 O O . PHE A 1 98 ? -6.660 1.309 0.255 1.00 87.56 98 PHE A O 1
ATOM 791 N N . VAL A 1 99 ? -4.516 1.013 -0.328 1.00 88.50 99 VAL A N 1
ATOM 792 C CA . VAL A 1 99 ? -4.364 2.361 -0.910 1.00 88.50 99 VAL A CA 1
ATOM 793 C C . VAL A 1 99 ? -5.322 2.578 -2.086 1.00 88.50 99 VAL A C 1
ATOM 795 O O . VAL A 1 99 ? -5.914 3.648 -2.210 1.00 88.50 99 VAL A O 1
ATOM 798 N N . VAL A 1 100 ? -5.532 1.561 -2.931 1.00 90.19 100 VAL A N 1
ATOM 799 C CA . VAL A 1 100 ? -6.506 1.637 -4.034 1.00 90.19 100 VAL A CA 1
ATOM 800 C C . VAL A 1 100 ? -7.929 1.835 -3.503 1.00 90.19 100 VAL A C 1
ATOM 802 O O . VAL A 1 100 ? -8.672 2.648 -4.053 1.00 90.19 100 VAL A O 1
ATOM 805 N N . PHE A 1 101 ? -8.304 1.137 -2.427 1.00 89.88 101 PHE A N 1
ATOM 806 C CA . PHE A 1 101 ? -9.596 1.338 -1.770 1.00 89.88 101 PHE A CA 1
ATOM 807 C C . PHE A 1 101 ? -9.740 2.745 -1.190 1.00 89.88 101 PHE A C 1
ATOM 809 O O . PHE A 1 101 ? -10.752 3.383 -1.453 1.00 89.88 101 PHE A O 1
ATOM 816 N N . GLU A 1 102 ? -8.741 3.254 -0.468 1.00 88.56 102 GLU A N 1
ATOM 817 C CA . GLU A 1 102 ? -8.764 4.610 0.105 1.00 88.56 102 GLU A CA 1
ATOM 818 C C . GLU A 1 102 ? -8.928 5.688 -0.973 1.00 88.56 102 GLU A C 1
ATOM 820 O O . GLU A 1 102 ? -9.778 6.571 -0.855 1.00 88.56 102 GLU A O 1
ATOM 825 N N . VAL A 1 103 ? -8.191 5.582 -2.083 1.00 89.56 103 VAL A N 1
ATOM 826 C CA . VAL A 1 103 ? -8.355 6.503 -3.219 1.00 89.56 103 VAL A CA 1
ATOM 827 C C . VAL A 1 103 ? -9.752 6.370 -3.829 1.00 89.56 103 VAL A C 1
ATOM 829 O O . VAL A 1 103 ? -10.401 7.377 -4.110 1.00 89.56 103 VAL A O 1
ATOM 832 N N . ALA A 1 104 ? -10.259 5.146 -4.002 1.00 90.31 104 ALA A N 1
ATOM 833 C CA . ALA A 1 104 ? -11.609 4.928 -4.515 1.00 90.31 104 ALA A CA 1
ATOM 834 C C . ALA A 1 104 ? -12.682 5.532 -3.591 1.00 90.31 104 ALA A C 1
ATOM 836 O O . ALA A 1 104 ? -13.612 6.180 -4.074 1.00 90.31 104 ALA A O 1
ATOM 837 N N . PHE A 1 105 ? -12.531 5.378 -2.274 1.00 91.31 105 PHE A N 1
ATOM 838 C CA . PHE A 1 105 ? -13.406 5.975 -1.270 1.00 91.31 105 PHE A CA 1
ATOM 839 C C . PHE A 1 105 ? -13.329 7.501 -1.295 1.00 91.31 105 PHE A C 1
ATOM 841 O O . PHE A 1 105 ? -14.369 8.163 -1.265 1.00 91.31 105 PHE A O 1
ATOM 848 N N . ALA A 1 106 ? -12.134 8.083 -1.406 1.00 88.88 106 ALA A N 1
ATOM 849 C CA . ALA A 1 106 ? -11.952 9.528 -1.527 1.00 88.88 106 ALA A CA 1
ATOM 850 C C . ALA A 1 106 ? -12.656 10.096 -2.773 1.00 88.88 106 ALA A C 1
ATOM 852 O O . ALA A 1 106 ? -13.252 11.168 -2.711 1.00 88.88 106 ALA A O 1
ATOM 853 N N . LEU A 1 107 ? -12.673 9.337 -3.873 1.00 91.06 107 LEU A N 1
ATOM 854 C CA . LEU A 1 107 ? -13.380 9.680 -5.112 1.00 91.06 107 LEU A CA 1
ATOM 855 C C . LEU A 1 107 ? -14.897 9.413 -5.071 1.00 91.06 107 LEU A C 1
ATOM 857 O O . LEU A 1 107 ? -15.590 9.669 -6.053 1.00 91.06 107 LEU A O 1
ATOM 861 N N . GLY A 1 108 ? -15.437 8.906 -3.959 1.00 88.62 108 GLY A N 1
ATOM 862 C CA . GLY A 1 108 ? -16.874 8.661 -3.799 1.00 88.62 108 GLY A CA 1
ATOM 863 C C . GLY A 1 108 ? -17.350 7.266 -4.213 1.00 88.62 108 GLY A C 1
ATOM 864 O O . GLY A 1 108 ? -18.542 6.976 -4.102 1.00 88.62 108 GLY A O 1
ATOM 865 N N . PHE A 1 109 ? -16.462 6.373 -4.650 1.00 88.00 109 PHE A N 1
ATOM 866 C CA . PHE A 1 109 ? -16.827 4.992 -4.968 1.00 88.00 109 PHE A CA 1
ATOM 867 C C . PHE A 1 109 ? -16.951 4.141 -3.696 1.00 88.00 109 PHE A C 1
ATOM 869 O O . PHE A 1 109 ? -16.304 4.416 -2.693 1.00 88.00 109 PHE A O 1
ATOM 876 N N . ARG A 1 110 ? -17.767 3.073 -3.740 1.00 86.44 110 ARG A N 1
ATOM 877 C CA . ARG A 1 110 ? -17.836 2.017 -2.699 1.00 86.44 110 ARG A CA 1
ATOM 878 C C . ARG A 1 110 ? -18.054 2.536 -1.254 1.00 86.44 110 ARG A C 1
ATOM 880 O O . ARG A 1 110 ? -17.614 1.906 -0.293 1.00 86.44 110 ARG A O 1
ATOM 887 N N . LYS A 1 111 ? -18.760 3.662 -1.076 1.00 89.00 111 LYS A N 1
ATOM 888 C CA . LYS A 1 111 ? -19.050 4.273 0.242 1.00 89.00 111 LYS A CA 1
ATOM 889 C C . LYS A 1 111 ? -19.825 3.363 1.200 1.00 89.00 111 LYS A C 1
ATOM 891 O O . LYS A 1 111 ? -19.676 3.458 2.417 1.00 89.00 111 LYS A O 1
ATOM 896 N N . ASP A 1 112 ? -20.637 2.462 0.661 1.00 89.25 112 ASP A N 1
ATOM 897 C CA . ASP A 1 112 ? -21.308 1.395 1.402 1.00 89.25 112 ASP A CA 1
ATOM 898 C C . ASP A 1 112 ? -20.298 0.454 2.079 1.00 89.25 112 ASP A C 1
ATOM 900 O O . ASP A 1 112 ? -20.424 0.135 3.265 1.00 89.25 112 ASP A O 1
ATOM 904 N N . MET A 1 113 ? -19.252 0.064 1.348 1.00 88.25 113 MET A N 1
ATOM 905 C CA . MET A 1 113 ? -18.180 -0.788 1.848 1.00 88.25 113 MET A CA 1
ATOM 906 C C . MET A 1 113 ? -17.320 -0.055 2.877 1.00 88.25 113 MET A C 1
ATOM 908 O O . MET A 1 113 ? -17.040 -0.628 3.929 1.00 88.25 113 MET A O 1
ATOM 912 N N . GLU A 1 114 ? -16.971 1.209 2.623 1.00 90.19 114 GLU A N 1
ATOM 913 C CA . GLU A 1 114 ? -16.246 2.064 3.573 1.00 90.19 114 GLU A CA 1
ATOM 914 C C . GLU A 1 114 ? -16.990 2.142 4.916 1.00 90.19 114 GLU A C 1
ATOM 916 O O . GLU A 1 114 ? -16.428 1.842 5.972 1.00 90.19 114 GLU A O 1
ATOM 921 N N . LYS A 1 115 ? -18.294 2.448 4.885 1.00 91.94 115 LYS A N 1
ATOM 922 C CA . LYS A 1 115 ? -19.131 2.528 6.091 1.00 91.94 115 LYS A CA 1
ATOM 923 C C . LYS A 1 115 ? -19.175 1.199 6.846 1.00 91.94 115 LYS A C 1
ATOM 925 O O . LYS A 1 115 ? -19.030 1.176 8.071 1.00 91.94 115 LYS A O 1
ATOM 930 N N . ASN A 1 116 ? -19.353 0.091 6.130 1.00 91.38 116 ASN A N 1
ATOM 931 C CA . ASN A 1 116 ? -19.373 -1.245 6.722 1.00 91.38 116 ASN A CA 1
ATOM 932 C C . ASN A 1 116 ? -18.018 -1.620 7.342 1.00 91.38 116 ASN A C 1
ATOM 934 O O . ASN A 1 116 ? -17.974 -2.197 8.432 1.00 91.38 116 ASN A O 1
ATOM 938 N N . MET A 1 117 ? -16.914 -1.281 6.675 1.00 88.25 117 MET A N 1
ATOM 939 C CA . MET A 1 117 ? -15.559 -1.538 7.153 1.00 88.25 117 MET A CA 1
ATOM 940 C C . MET A 1 117 ? -15.250 -0.719 8.409 1.00 88.25 117 MET A C 1
ATOM 942 O O . MET A 1 117 ? -14.807 -1.292 9.407 1.00 88.25 117 MET A O 1
ATOM 946 N N . ASN A 1 118 ? -15.580 0.574 8.405 1.00 89.00 118 ASN A N 1
ATOM 947 C CA . ASN A 1 118 ? -15.402 1.472 9.546 1.00 89.00 118 ASN A CA 1
ATOM 948 C C . ASN A 1 118 ? -16.255 1.049 10.747 1.00 89.00 118 ASN A C 1
ATOM 950 O O . ASN A 1 118 ? -15.770 1.041 11.878 1.00 89.00 118 ASN A O 1
ATOM 954 N N . SER A 1 119 ? -17.497 0.611 10.515 1.00 92.00 119 SER A N 1
ATOM 955 C CA . SER A 1 119 ? -18.359 0.071 11.572 1.00 92.00 119 SER A CA 1
ATOM 956 C C . SER A 1 119 ? -17.751 -1.179 12.220 1.00 92.00 119 SER A C 1
ATOM 958 O O . SER A 1 119 ? -17.585 -1.232 13.441 1.00 92.00 119 SER A O 1
ATOM 960 N N . LYS A 1 120 ? -17.326 -2.160 11.410 1.00 90.81 120 LYS A N 1
ATOM 961 C CA . LYS A 1 120 ? -16.670 -3.384 11.902 1.00 90.81 120 LYS A CA 1
ATOM 962 C C . LYS A 1 120 ? -15.350 -3.085 12.612 1.00 90.81 120 LYS A C 1
ATOM 964 O O . LYS A 1 120 ? -15.050 -3.704 13.632 1.00 90.81 120 LYS A O 1
ATOM 969 N N . ALA A 1 121 ? -14.562 -2.141 12.099 1.00 86.94 121 ALA A N 1
ATOM 970 C CA . ALA A 1 121 ? -13.340 -1.688 12.751 1.00 86.94 121 ALA A CA 1
ATOM 971 C C . ALA A 1 121 ? -13.648 -1.072 14.124 1.00 86.94 121 ALA A C 1
ATOM 973 O O . ALA A 1 121 ? -13.024 -1.460 15.106 1.00 86.94 121 ALA A O 1
ATOM 974 N N . GLY A 1 122 ? -14.654 -0.200 14.223 1.00 87.88 122 GLY A N 1
ATOM 975 C CA . GLY A 1 122 ? -15.090 0.394 15.489 1.00 87.88 122 GLY A CA 1
ATOM 976 C C . GLY A 1 122 ? -15.519 -0.643 16.532 1.00 87.88 122 GLY A C 1
ATOM 977 O O . GLY A 1 122 ? -15.115 -0.543 17.691 1.00 87.88 122 GLY A O 1
ATOM 978 N N . ILE A 1 123 ? -16.264 -1.674 16.115 1.00 90.50 123 ILE A N 1
ATOM 979 C CA . ILE A 1 123 ? -16.659 -2.798 16.983 1.00 90.50 123 ILE A CA 1
ATOM 980 C C . ILE A 1 123 ? -15.419 -3.515 17.527 1.00 90.50 123 ILE A C 1
ATOM 982 O O . ILE A 1 123 ? -15.249 -3.589 18.740 1.00 90.50 123 ILE A O 1
ATOM 986 N N . ARG A 1 124 ? -14.495 -3.938 16.652 1.00 87.38 124 ARG A N 1
ATOM 987 C CA . ARG A 1 124 ? -13.263 -4.637 17.066 1.00 87.38 124 ARG A CA 1
ATOM 988 C C . ARG A 1 124 ? -12.427 -3.830 18.055 1.00 87.38 124 ARG A C 1
ATOM 990 O O . ARG A 1 124 ? -11.841 -4.383 18.977 1.00 87.38 124 ARG A O 1
ATOM 997 N N . VAL A 1 125 ? -12.384 -2.513 17.882 1.00 86.88 125 VAL A N 1
ATOM 998 C CA . VAL A 1 125 ? -11.640 -1.607 18.767 1.00 86.88 125 VAL A CA 1
ATOM 999 C C . VAL A 1 125 ? -12.279 -1.514 20.138 1.00 86.88 125 VAL A C 1
ATOM 1001 O O . VAL A 1 125 ? -11.577 -1.530 21.149 1.00 86.88 125 VAL A O 1
ATOM 1004 N N . ARG A 1 126 ? -13.607 -1.397 20.182 1.00 89.62 126 ARG A N 1
ATOM 1005 C CA . ARG A 1 126 ? -14.357 -1.407 21.435 1.00 89.62 126 ARG A CA 1
ATOM 1006 C C . ARG A 1 126 ? -14.145 -2.729 22.168 1.00 89.62 126 ARG A C 1
ATOM 1008 O O . ARG A 1 126 ? -13.839 -2.708 23.357 1.00 89.62 126 ARG A O 1
ATOM 1015 N N . ASP A 1 127 ? -14.244 -3.842 21.452 1.00 89.94 127 ASP A N 1
ATOM 1016 C CA . ASP A 1 127 ? -14.107 -5.177 22.021 1.00 89.94 127 ASP A CA 1
ATOM 1017 C C . ASP A 1 127 ? -12.679 -5.387 22.561 1.00 89.94 127 ASP A C 1
ATOM 1019 O O . ASP A 1 127 ? -12.519 -5.783 23.715 1.00 89.94 127 ASP A O 1
ATOM 1023 N N . PHE A 1 128 ? -11.643 -4.971 21.820 1.00 86.06 128 PHE A N 1
ATOM 1024 C CA . PHE A 1 128 ? -10.247 -4.985 22.281 1.00 86.06 128 PHE A CA 1
ATOM 1025 C C . PHE A 1 128 ? -10.033 -4.154 23.556 1.00 86.06 128 PHE A C 1
ATOM 1027 O O . PHE A 1 128 ? -9.443 -4.633 24.524 1.00 86.06 128 PHE A O 1
ATOM 1034 N N . LYS A 1 129 ? -10.558 -2.920 23.602 1.00 87.25 129 LYS A N 1
ATOM 1035 C CA . LYS A 1 129 ? -10.480 -2.067 24.802 1.00 87.25 129 LYS A CA 1
ATOM 1036 C C . LYS A 1 129 ? -11.202 -2.692 25.997 1.00 87.25 129 LYS A C 1
ATOM 1038 O O . LYS A 1 129 ? -10.714 -2.606 27.122 1.00 87.25 129 LYS A O 1
ATOM 1043 N N . SER A 1 130 ? -12.356 -3.318 25.765 1.00 88.75 130 SER A N 1
ATOM 1044 C CA . SER A 1 130 ? -13.124 -3.986 26.819 1.00 88.75 130 SER A CA 1
ATOM 1045 C C . SER A 1 130 ? -12.386 -5.206 27.380 1.00 88.75 130 SER A C 1
ATOM 1047 O O . SER A 1 130 ? -12.307 -5.359 28.598 1.00 88.75 130 SER A O 1
ATOM 1049 N N . ALA A 1 131 ? -11.752 -6.001 26.510 1.00 87.19 131 ALA A N 1
ATOM 1050 C CA . ALA A 1 131 ? -10.935 -7.146 26.889 1.00 87.19 131 ALA A CA 1
ATOM 1051 C C . ALA A 1 131 ? -9.694 -6.711 27.680 1.00 87.19 131 ALA A C 1
ATOM 1053 O O . ALA A 1 131 ? -9.395 -7.289 28.722 1.00 87.19 131 ALA A O 1
ATOM 1054 N N . GLN A 1 132 ? -9.020 -5.639 27.249 1.00 86.56 132 GLN A N 1
ATOM 1055 C CA . GLN A 1 132 ? -7.877 -5.072 27.969 1.00 86.56 132 GLN A CA 1
ATOM 1056 C C . GLN A 1 132 ? -8.272 -4.601 29.379 1.00 86.56 132 GLN A C 1
ATOM 1058 O O . GLN A 1 132 ? -7.573 -4.893 30.348 1.00 86.56 132 GLN A O 1
ATOM 1063 N N . LYS A 1 133 ? -9.420 -3.921 29.516 1.00 87.50 133 LYS A N 1
ATOM 1064 C CA . LYS A 1 133 ? -9.936 -3.477 30.820 1.00 87.50 133 LYS A CA 1
ATOM 1065 C C . LYS A 1 133 ? -10.298 -4.658 31.729 1.00 87.50 133 LYS A C 1
ATOM 1067 O O . LYS A 1 133 ? -9.994 -4.619 32.918 1.00 87.50 133 LYS A O 1
ATOM 1072 N N . ALA A 1 134 ? -10.917 -5.705 31.182 1.00 87.56 134 ALA A N 1
ATOM 1073 C CA . ALA A 1 134 ? -11.242 -6.921 31.927 1.00 87.56 134 ALA A CA 1
ATOM 1074 C C . ALA A 1 134 ? -9.981 -7.670 32.392 1.00 87.56 134 ALA A C 1
ATOM 1076 O O . ALA A 1 134 ? -9.918 -8.095 33.544 1.00 87.56 134 ALA A O 1
ATOM 1077 N N . ALA A 1 135 ? -8.955 -7.773 31.541 1.00 84.12 135 ALA A N 1
ATOM 1078 C CA . ALA A 1 135 ? -7.670 -8.375 31.893 1.00 84.12 135 ALA A CA 1
ATOM 1079 C C . ALA A 1 135 ? -6.952 -7.597 33.010 1.00 84.12 135 ALA A C 1
ATOM 1081 O O . ALA A 1 135 ? -6.468 -8.201 33.967 1.00 84.12 135 ALA A O 1
ATOM 1082 N N . ALA A 1 136 ? -6.953 -6.260 32.942 1.00 82.94 136 ALA A N 1
ATOM 1083 C CA . ALA A 1 136 ? -6.393 -5.410 33.993 1.00 82.94 136 ALA A CA 1
ATOM 1084 C C . ALA A 1 136 ? -7.142 -5.561 35.333 1.00 82.94 136 ALA A C 1
ATOM 1086 O O . ALA A 1 136 ? -6.517 -5.638 36.388 1.00 82.94 136 ALA A O 1
ATOM 1087 N N . ALA A 1 137 ? -8.476 -5.668 35.302 1.00 80.00 137 ALA A N 1
ATOM 1088 C CA . ALA A 1 137 ? -9.293 -5.872 36.500 1.00 80.00 137 ALA A CA 1
ATOM 1089 C C . ALA A 1 137 ? -9.168 -7.292 37.093 1.00 80.00 137 ALA A C 1
ATOM 1091 O O . ALA A 1 137 ? -9.233 -7.463 38.309 1.00 80.00 137 ALA A O 1
ATOM 1092 N N . GLY A 1 138 ? -8.983 -8.315 36.251 1.00 66.31 138 GLY A N 1
ATOM 1093 C CA . GLY A 1 138 ? -8.790 -9.705 36.676 1.00 66.31 138 GLY A CA 1
ATOM 1094 C C . GLY A 1 138 ? -7.400 -9.984 37.258 1.00 66.31 138 GLY A C 1
ATOM 1095 O O . GLY A 1 138 ? -7.279 -10.803 38.165 1.00 66.31 138 GLY A O 1
ATOM 1096 N N . GLY A 1 139 ? -6.366 -9.276 36.788 1.00 57.12 139 GLY A N 1
ATOM 1097 C CA . GLY A 1 139 ? -5.010 -9.347 37.344 1.00 57.12 139 GLY A CA 1
ATOM 1098 C C . GLY A 1 139 ? -4.891 -8.747 38.749 1.00 57.12 139 GLY A C 1
ATOM 1099 O O . GLY A 1 139 ? -4.136 -9.266 39.564 1.00 57.12 139 GLY A O 1
ATOM 1100 N N . GLY A 1 140 ? -5.685 -7.717 39.067 1.00 51.66 140 GLY A N 1
ATOM 1101 C CA . GLY A 1 140 ? -5.703 -7.094 40.397 1.00 51.66 140 GLY A CA 1
ATOM 1102 C C . GLY A 1 140 ? -6.345 -7.948 41.498 1.00 51.66 140 GLY A C 1
ATOM 1103 O O . GLY A 1 140 ? -6.000 -7.795 42.660 1.00 51.66 140 GLY A O 1
ATOM 1104 N N . LYS A 1 141 ? -7.237 -8.888 41.154 1.00 52.91 141 LYS A N 1
ATOM 1105 C CA . LYS A 1 141 ? -7.945 -9.741 42.132 1.00 52.91 141 LYS A CA 1
ATOM 1106 C C . LYS A 1 141 ? -7.165 -10.970 42.619 1.00 52.91 141 LYS A C 1
ATOM 1108 O O . LYS A 1 141 ? -7.668 -11.687 43.472 1.00 52.91 141 LYS A O 1
ATOM 1113 N N . LYS A 1 142 ? -5.981 -11.258 42.067 1.00 51.75 142 LYS A N 1
ATOM 1114 C CA . LYS A 1 142 ? -5.130 -12.390 42.493 1.00 51.75 142 LYS A CA 1
ATOM 1115 C C . LYS A 1 142 ? -3.995 -11.985 43.447 1.00 51.75 142 LYS A C 1
ATOM 1117 O O . LYS A 1 142 ? -3.147 -12.821 43.737 1.00 51.75 142 LYS A O 1
ATOM 1122 N N . ALA A 1 143 ? -3.955 -10.725 43.880 1.00 52.06 143 ALA A N 1
ATOM 1123 C CA . ALA A 1 143 ? -2.872 -10.162 44.688 1.00 52.06 143 ALA A CA 1
ATOM 1124 C C . ALA A 1 143 ? 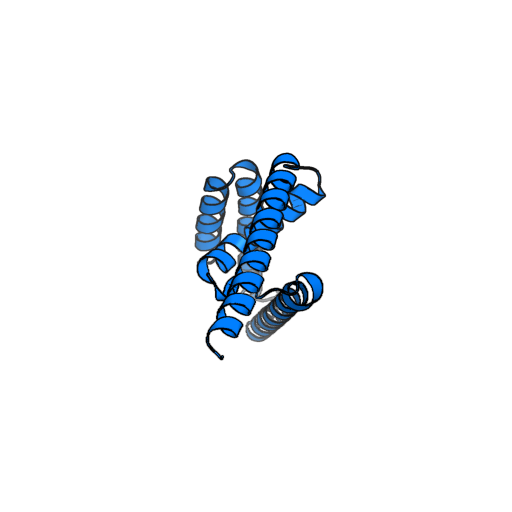-3.287 -9.776 46.126 1.00 52.06 143 ALA A C 1
ATOM 1126 O O . ALA A 1 143 ? -2.505 -9.113 46.802 1.00 52.06 143 ALA A O 1
ATOM 1127 N N . GLU A 1 144 ? -4.476 -10.186 46.583 1.00 39.47 144 GLU A N 1
ATOM 1128 C CA . GLU A 1 144 ? -4.931 -10.069 47.983 1.00 39.47 144 GLU A CA 1
ATOM 1129 C C . GLU A 1 144 ? -5.059 -11.444 48.640 1.00 39.47 144 GLU A C 1
ATOM 1131 O O . GLU A 1 144 ? -5.573 -12.369 47.964 1.00 39.47 144 GLU A O 1
#

pLDDT: mean 81.79, std 10.35, range [39.47, 93.56]

Foldseek 3Di:
DQLVVLQVLLVVLCVVPVVLSVVSSCVSNVVSVVVVVLVVVLVDPPDPHCPPVNVVVVVVVVVVVVVVVQCCCCCPVVVDDPCCVVPVVCCVSCVSSVVSVVVCVVVVHPVVVVVVVVVVVVVVVVVVVVVVVVVVVVVVVVPD

Sequence (144 aa):
MSTVVAWLYGLYYILLDWKLGLFGWGISVGFATTANKYYYQTLEPGFGSITTQQFVHYAVAIHIASWLAQFYGHGIHEKRAPALLDNLLQALVLAPFFVVFEVAFALGFRKDMEKNMNSKAGIRVRDFKSAQKAAAAGGGKKAE

InterPro domains:
  IPR009305 2-hydroxy-palmitic acid dioxygenase Mpo1-like [PF06127] (54-105)
  IPR009305 2-hydroxy-palmitic acid dioxygenase Mpo1-like [PTHR28026] (2-133)

Radius of gyration: 21.18 Å; chains: 1; bounding box: 46×22×73 Å

Secondary structure (DSSP, 8-state):
-HHHHHHHHHHHHHHH-HHHHHHHHHHHHHHHHHHHHHHHHTTSTTS----HHHHHHHHHHHHHHHHHHHHHIIIIIS-S--GGGT-HHHHHHHHHHHHHHHHHHHTTTTHHHHHHHHHHHHHHHHHHHHHHHHHHHHHHTT--